Protein AF-A0A838CVE1-F1 (afdb_monomer)

Solvent-accessible surface area (backbone atoms only — not comparable to full-atom values): 3275 Å² total; per-residue (Å²): 114,70,66,60,54,51,52,53,49,50,53,50,15,52,51,33,26,52,51,11,60,76,68,71,35,63,68,41,26,51,52,9,51,51,47,46,51,52,51,48,64,75,41,38,74,59,51,50,48,52,49,51,52,53,51,52,60,64,73,75,110

Structure (mmCIF, N/CA/C/O backbone):
data_AF-A0A838CVE1-F1
#
_entry.id   AF-A0A838CVE1-F1
#
loop_
_atom_site.group_PDB
_atom_site.id
_atom_site.type_symbol
_atom_site.label_atom_id
_atom_site.label_alt_id
_atom_site.label_comp_id
_atom_site.label_asym_id
_atom_site.label_entity_id
_atom_site.label_seq_id
_atom_site.pdbx_PDB_ins_code
_atom_site.Cartn_x
_atom_site.Cartn_y
_atom_site.Cartn_z
_atom_site.occupancy
_atom_site.B_iso_or_equiv
_atom_site.auth_seq_id
_atom_site.auth_comp_id
_atom_site.auth_asym_id
_atom_site.auth_atom_id
_atom_site.pdbx_PDB_model_num
ATOM 1 N N . MET A 1 1 ? 14.355 10.876 -10.279 1.00 60.19 1 MET A N 1
ATOM 2 C CA . MET A 1 1 ? 13.147 11.593 -9.794 1.00 60.19 1 MET A CA 1
ATOM 3 C C . MET A 1 1 ? 11.952 10.673 -9.537 1.00 60.19 1 MET A C 1
ATOM 5 O O . MET A 1 1 ? 11.417 10.747 -8.442 1.00 60.19 1 MET A O 1
ATOM 9 N N . LYS A 1 2 ? 11.562 9.775 -10.461 1.00 67.19 2 LYS A N 1
ATOM 10 C CA . LYS A 1 2 ? 10.425 8.842 -10.259 1.00 67.19 2 LYS A CA 1
ATOM 11 C C . LYS A 1 2 ? 10.548 7.951 -9.007 1.00 67.19 2 LYS A C 1
ATOM 13 O O . LYS A 1 2 ? 9.598 7.849 -8.244 1.00 67.19 2 LYS A O 1
ATOM 18 N N . LEU A 1 3 ? 11.741 7.405 -8.747 1.00 72.12 3 LEU A N 1
ATOM 19 C CA . LEU A 1 3 ? 12.000 6.518 -7.602 1.00 72.12 3 LEU A CA 1
ATOM 20 C C . LEU A 1 3 ? 11.755 7.188 -6.235 1.00 72.12 3 LEU A C 1
ATOM 22 O O . LEU A 1 3 ? 11.198 6.582 -5.329 1.00 72.12 3 LEU A O 1
ATOM 26 N N . ILE A 1 4 ? 12.136 8.464 -6.100 1.00 78.62 4 ILE A N 1
ATOM 27 C CA . ILE A 1 4 ? 11.957 9.242 -4.862 1.00 78.62 4 ILE A CA 1
ATOM 28 C C . ILE A 1 4 ? 10.466 9.477 -4.591 1.00 78.62 4 ILE A C 1
ATOM 30 O O . ILE A 1 4 ? 10.016 9.339 -3.457 1.00 78.62 4 ILE A O 1
ATOM 34 N N . PHE A 1 5 ? 9.687 9.778 -5.634 1.00 79.06 5 PHE A N 1
ATOM 35 C CA . PHE A 1 5 ? 8.235 9.946 -5.529 1.00 79.06 5 PHE A CA 1
ATOM 36 C C . PHE A 1 5 ? 7.521 8.645 -5.132 1.00 79.06 5 PHE A C 1
ATOM 38 O O . PHE A 1 5 ? 6.612 8.671 -4.301 1.00 79.06 5 PHE A O 1
ATOM 45 N N . LEU A 1 6 ? 7.956 7.507 -5.682 1.00 77.81 6 LEU A N 1
ATOM 46 C CA . LEU A 1 6 ? 7.446 6.183 -5.313 1.00 77.81 6 LEU A CA 1
ATOM 47 C C . LEU A 1 6 ? 7.747 5.838 -3.855 1.00 77.81 6 LEU A C 1
ATOM 49 O O . LEU A 1 6 ? 6.837 5.458 -3.123 1.00 77.81 6 LEU A O 1
ATOM 53 N N . LEU A 1 7 ? 8.990 6.043 -3.409 1.00 81.62 7 LEU A N 1
ATOM 54 C CA . LEU A 1 7 ? 9.395 5.823 -2.017 1.00 81.62 7 LEU A CA 1
ATOM 55 C C . LEU A 1 7 ? 8.595 6.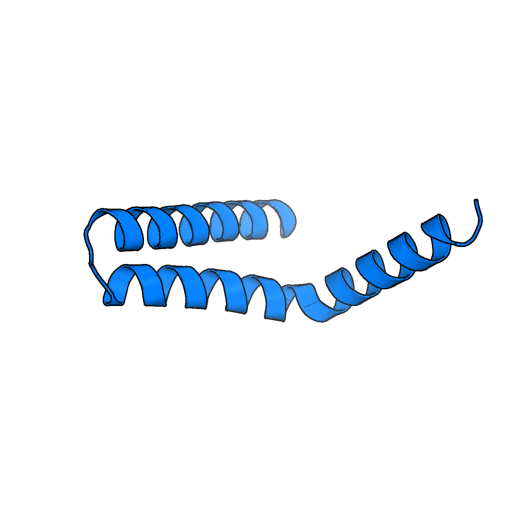693 -1.041 1.00 81.62 7 LEU A C 1
ATOM 57 O O . LEU A 1 7 ? 8.096 6.187 -0.037 1.00 81.62 7 LEU A O 1
ATOM 61 N N . LEU A 1 8 ? 8.409 7.978 -1.352 1.00 84.69 8 LEU A N 1
ATOM 62 C CA . LEU A 1 8 ? 7.587 8.876 -0.536 1.00 84.69 8 LEU A CA 1
ATOM 63 C C . LEU A 1 8 ? 6.129 8.404 -0.466 1.00 84.69 8 LEU A C 1
ATOM 65 O O . LEU A 1 8 ? 5.551 8.357 0.620 1.00 84.69 8 LEU A O 1
ATOM 69 N N . SER A 1 9 ? 5.552 7.998 -1.597 1.00 83.56 9 SER A N 1
ATOM 70 C CA . SER A 1 9 ? 4.174 7.494 -1.657 1.00 83.56 9 SER A CA 1
ATOM 71 C C . SER A 1 9 ? 4.012 6.192 -0.865 1.00 83.56 9 SER A C 1
ATOM 73 O O . SER A 1 9 ? 3.023 6.021 -0.150 1.00 83.56 9 SER A O 1
ATOM 75 N N . LEU A 1 10 ? 5.009 5.303 -0.928 1.00 85.50 10 LEU A N 1
ATOM 76 C CA . LEU A 1 10 ? 5.043 4.045 -0.183 1.00 85.50 10 LEU A CA 1
ATOM 77 C C . LEU A 1 10 ? 5.072 4.305 1.327 1.00 85.50 10 LEU A C 1
ATOM 79 O O . LEU A 1 10 ? 4.263 3.747 2.069 1.00 85.50 10 LEU A O 1
ATOM 83 N N . ILE A 1 11 ? 5.951 5.205 1.779 1.00 88.75 11 ILE A N 1
ATOM 84 C CA . ILE A 1 11 ? 6.057 5.600 3.190 1.00 88.75 11 ILE A CA 1
ATOM 85 C C . ILE A 1 11 ? 4.718 6.165 3.683 1.00 88.75 11 ILE A C 1
ATOM 87 O O . ILE A 1 11 ? 4.238 5.772 4.749 1.00 88.75 11 ILE A O 1
ATOM 91 N N . VAL A 1 12 ? 4.073 7.035 2.901 1.00 88.94 12 VAL A N 1
ATOM 92 C CA . VAL A 1 12 ? 2.763 7.607 3.252 1.00 88.94 12 VAL A CA 1
ATOM 93 C C . VAL A 1 12 ? 1.685 6.522 3.342 1.00 88.94 12 VAL A C 1
ATOM 95 O O . VAL A 1 12 ? 0.947 6.485 4.330 1.00 88.94 12 VAL A O 1
ATOM 98 N N . GLY A 1 13 ? 1.618 5.607 2.371 1.00 87.00 13 GLY A N 1
ATOM 99 C CA . GLY A 1 13 ? 0.666 4.491 2.370 1.00 87.00 13 GLY A CA 1
ATOM 100 C C . GLY A 1 13 ? 0.811 3.586 3.598 1.00 87.00 13 GLY A C 1
ATOM 101 O O . GLY A 1 13 ? -0.180 3.296 4.276 1.00 87.00 13 GLY A O 1
ATOM 102 N N . VAL A 1 14 ? 2.048 3.220 3.953 1.00 89.31 14 VAL A N 1
ATOM 103 C CA . VAL A 1 14 ? 2.352 2.403 5.142 1.00 89.31 14 VAL A CA 1
ATOM 104 C C . VAL A 1 14 ? 1.990 3.139 6.434 1.00 89.31 14 VAL A C 1
ATOM 106 O O . VAL A 1 14 ? 1.366 2.553 7.323 1.00 89.31 14 VAL A O 1
ATOM 109 N N . VAL A 1 15 ? 2.318 4.430 6.551 1.00 91.12 15 VAL A N 1
ATOM 110 C CA . VAL A 1 15 ? 1.986 5.232 7.741 1.00 91.12 15 VAL A CA 1
ATOM 111 C C . VAL A 1 15 ? 0.473 5.364 7.915 1.00 91.12 15 VAL A C 1
ATOM 113 O O . VAL A 1 15 ? -0.022 5.230 9.039 1.00 91.12 15 VAL A O 1
ATOM 116 N N . LEU A 1 16 ? -0.274 5.597 6.833 1.00 88.12 16 LEU A N 1
ATOM 117 C CA . LEU A 1 16 ? -1.737 5.676 6.864 1.00 88.12 16 LEU A CA 1
ATOM 118 C C . LEU A 1 16 ? -2.365 4.336 7.248 1.00 88.12 16 LEU A C 1
ATOM 120 O O . LEU A 1 16 ? -3.226 4.306 8.130 1.00 88.12 16 LEU A O 1
ATOM 124 N N . TYR A 1 17 ? -1.885 3.234 6.667 1.00 86.94 17 TYR A N 1
ATOM 125 C CA . TYR A 1 17 ? -2.335 1.890 7.021 1.00 86.94 17 TYR A CA 1
ATOM 126 C C . TYR A 1 17 ? -2.080 1.588 8.500 1.00 86.94 17 TYR A C 1
ATOM 128 O O . TYR A 1 17 ? -2.991 1.182 9.225 1.00 86.94 17 TYR A O 1
ATOM 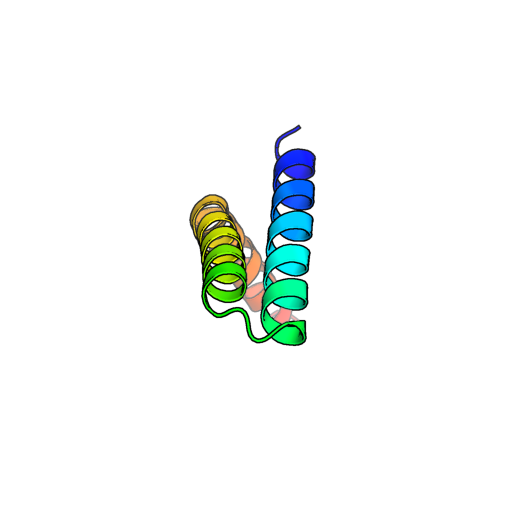136 N N . TRP A 1 18 ? -0.864 1.853 8.982 1.00 89.88 18 TRP A N 1
ATOM 137 C CA . TRP A 1 18 ? -0.480 1.546 10.355 1.00 89.88 18 TRP A CA 1
ATOM 138 C C . TRP A 1 18 ? -1.218 2.418 11.374 1.00 89.88 18 TRP A C 1
ATOM 140 O O . TRP A 1 18 ? -1.720 1.909 12.381 1.00 89.88 18 TRP A O 1
ATOM 150 N N . ARG A 1 19 ? -1.357 3.723 11.100 1.00 88.69 19 ARG A N 1
ATOM 151 C CA . ARG A 1 19 ? -2.155 4.639 11.932 1.00 88.69 19 ARG A CA 1
ATOM 152 C C . ARG A 1 19 ? -3.638 4.282 11.909 1.00 88.69 19 ARG A C 1
ATOM 154 O O . ARG A 1 19 ? -4.279 4.342 12.959 1.00 88.69 19 ARG A O 1
ATOM 161 N N . GLY A 1 20 ? -4.175 3.904 10.750 1.00 86.50 20 GLY A N 1
ATOM 162 C CA . GLY A 1 20 ? -5.552 3.436 10.602 1.00 86.50 20 GLY A CA 1
ATOM 163 C C . GLY A 1 20 ? -5.814 2.171 11.412 1.00 86.50 20 GLY A C 1
ATOM 164 O O . GLY A 1 20 ? -6.799 2.116 12.147 1.00 86.50 20 GLY A O 1
ATOM 165 N N . ASN A 1 21 ? -4.883 1.213 11.362 1.00 87.12 21 ASN A N 1
ATOM 166 C CA . ASN A 1 21 ? -4.959 -0.032 12.121 1.00 87.12 21 ASN A CA 1
ATOM 167 C C . ASN A 1 21 ? -4.879 0.209 13.638 1.00 87.12 21 ASN A C 1
ATOM 169 O O . ASN A 1 21 ? -5.718 -0.288 14.380 1.00 87.12 21 ASN A O 1
ATOM 173 N N . ARG A 1 22 ? -3.932 1.039 14.105 1.00 87.44 22 ARG A N 1
ATOM 174 C CA . ARG A 1 22 ? -3.779 1.347 15.542 1.00 87.44 22 ARG A CA 1
ATOM 175 C C . ARG A 1 22 ? -4.966 2.101 16.141 1.00 87.44 22 ARG A C 1
ATOM 177 O O . ARG A 1 22 ? -5.249 1.929 17.318 1.00 87.44 22 ARG A O 1
ATOM 184 N N . LYS A 1 23 ? -5.636 2.961 15.368 1.00 82.75 23 LYS A N 1
ATOM 185 C CA . LYS A 1 23 ? -6.764 3.775 15.859 1.00 82.75 23 LYS A CA 1
ATOM 186 C C . LYS A 1 23 ? -8.140 3.147 15.601 1.00 82.75 23 LYS A C 1
ATOM 188 O O . LYS A 1 23 ? -9.138 3.813 15.855 1.00 82.75 23 LYS A O 1
ATOM 193 N N . GLY A 1 24 ? -8.207 1.934 15.039 1.00 85.94 24 GLY A N 1
ATOM 194 C CA . GLY A 1 24 ? -9.472 1.296 14.646 1.00 85.94 24 GLY A CA 1
ATOM 195 C C . GLY A 1 24 ? -10.253 2.073 13.575 1.00 85.94 24 GLY A C 1
ATOM 196 O O . GLY A 1 24 ? -11.445 1.853 13.381 1.00 85.94 24 GLY A O 1
ATOM 197 N N . LYS A 1 25 ? -9.603 3.012 12.874 1.00 82.81 25 LYS A N 1
ATOM 198 C CA . LYS A 1 25 ? -10.253 3.875 11.884 1.00 82.81 25 LYS A CA 1
ATOM 199 C C . LYS A 1 25 ? -10.212 3.195 10.523 1.00 82.81 25 LYS A C 1
ATOM 201 O O . LYS A 1 25 ? -9.241 3.346 9.778 1.00 82.81 25 LYS A O 1
ATOM 206 N N . VAL A 1 26 ? -11.291 2.482 10.199 1.00 85.31 26 VAL A N 1
ATOM 207 C CA . VAL A 1 26 ? -11.463 1.739 8.936 1.00 85.31 26 VAL A CA 1
ATOM 208 C C . VAL 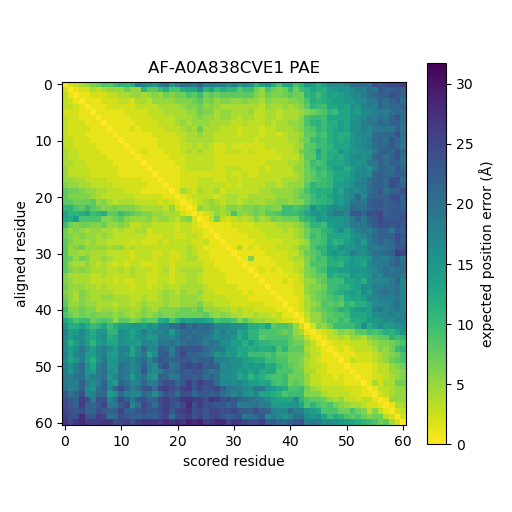A 1 26 ? -11.185 2.621 7.715 1.00 85.31 26 VAL A C 1
ATOM 210 O O . VAL A 1 26 ? -10.489 2.191 6.802 1.00 85.31 26 VAL A O 1
ATOM 213 N N . PHE A 1 27 ? -11.616 3.885 7.745 1.00 82.56 27 PHE A N 1
ATOM 214 C CA . PHE A 1 27 ? -11.365 4.860 6.678 1.00 82.56 27 PHE A CA 1
ATOM 215 C C . PHE A 1 27 ? -9.867 5.088 6.396 1.00 82.56 27 PHE A C 1
ATOM 217 O O . PHE A 1 27 ? -9.420 4.980 5.259 1.00 82.56 27 PHE A O 1
ATOM 224 N N . LEU A 1 28 ? -9.062 5.329 7.438 1.00 77.75 28 LEU A N 1
ATOM 225 C CA . LEU A 1 28 ? -7.611 5.544 7.312 1.00 77.75 28 LEU A CA 1
ATOM 226 C C . LEU A 1 28 ? -6.881 4.281 6.849 1.00 77.75 28 LEU A C 1
ATOM 228 O O . LEU A 1 28 ? -5.939 4.361 6.062 1.00 77.75 28 LEU A O 1
ATOM 232 N N . ARG A 1 29 ? -7.340 3.113 7.311 1.00 82.00 29 ARG A N 1
ATOM 233 C CA . ARG A 1 29 ? -6.823 1.821 6.856 1.00 82.00 29 ARG A CA 1
ATOM 234 C C . ARG A 1 29 ? -7.129 1.610 5.369 1.00 82.00 29 ARG A C 1
ATOM 236 O O . ARG A 1 29 ? -6.224 1.236 4.631 1.00 82.00 29 ARG A O 1
ATOM 243 N N . GLY A 1 30 ? -8.354 1.908 4.934 1.00 79.25 30 GLY A N 1
ATOM 244 C CA . GLY A 1 30 ? -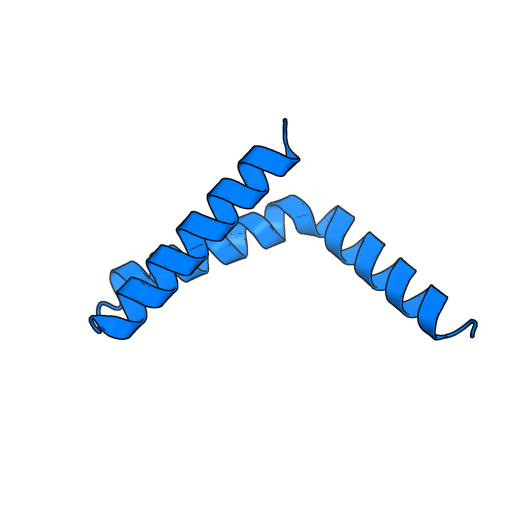8.777 1.834 3.534 1.00 79.25 30 GLY A CA 1
ATOM 245 C C . GLY A 1 30 ? -7.980 2.769 2.624 1.00 79.25 30 GLY A C 1
ATOM 246 O O . GLY A 1 30 ? -7.505 2.336 1.580 1.00 79.25 30 GLY A O 1
ATOM 247 N N . MET A 1 31 ? -7.735 4.010 3.056 1.00 84.81 31 MET A N 1
ATOM 248 C CA . MET A 1 31 ? -6.864 4.941 2.327 1.00 84.81 31 MET A CA 1
ATOM 249 C C . MET A 1 31 ? -5.431 4.415 2.195 1.00 84.81 31 MET A C 1
ATOM 251 O O . MET A 1 31 ? -4.860 4.478 1.111 1.00 84.81 31 MET A O 1
ATOM 255 N N . GLY A 1 32 ? -4.856 3.869 3.272 1.00 82.00 32 GLY A N 1
ATOM 256 C CA . GLY A 1 32 ? -3.521 3.267 3.231 1.00 82.00 32 GLY A CA 1
ATOM 257 C C . GLY A 1 32 ? -3.435 2.102 2.243 1.00 82.00 32 GLY A C 1
ATOM 258 O O . GLY A 1 32 ? -2.522 2.064 1.425 1.00 82.00 32 GLY A O 1
ATOM 259 N N . VAL A 1 33 ? -4.421 1.198 2.255 1.00 86.94 33 VAL A N 1
ATOM 260 C CA . VAL A 1 33 ? -4.503 0.087 1.288 1.00 86.94 33 VAL A CA 1
ATOM 261 C C . VAL A 1 33 ? -4.665 0.605 -0.144 1.00 86.94 33 VAL A C 1
ATOM 263 O O . VAL A 1 33 ? -3.975 0.123 -1.036 1.00 86.94 33 VAL A O 1
ATOM 266 N N . GLY A 1 34 ? -5.519 1.607 -0.371 1.00 85.44 34 GLY A N 1
ATOM 267 C CA . GLY A 1 34 ? -5.730 2.194 -1.697 1.00 85.44 34 GLY A CA 1
ATOM 268 C C . GLY A 1 34 ? -4.464 2.829 -2.279 1.00 85.44 34 GLY A C 1
ATOM 269 O O . GLY A 1 34 ? -4.145 2.597 -3.441 1.00 85.44 34 GLY A O 1
ATOM 270 N N . VAL A 1 35 ? -3.702 3.562 -1.461 1.00 84.62 35 VAL A N 1
ATOM 271 C CA . VAL A 1 35 ? -2.407 4.138 -1.865 1.00 84.62 35 VAL A CA 1
ATOM 272 C C . VAL A 1 35 ? -1.392 3.040 -2.190 1.00 84.62 35 VAL A C 1
ATOM 274 O O . VAL A 1 35 ? -0.710 3.123 -3.208 1.00 84.62 35 VAL A O 1
ATOM 277 N N . LEU A 1 36 ? -1.314 1.990 -1.367 1.00 85.19 36 LEU A N 1
ATOM 278 C CA . LEU A 1 36 ? -0.407 0.865 -1.611 1.00 85.19 36 LEU A CA 1
ATOM 279 C C . LEU A 1 36 ? -0.759 0.116 -2.903 1.00 85.19 36 LEU A C 1
ATOM 281 O O . LEU A 1 36 ? 0.130 -0.166 -3.701 1.00 85.19 36 LEU A O 1
ATOM 285 N N . LEU A 1 37 ? -2.044 -0.147 -3.150 1.00 82.75 37 LEU A N 1
ATOM 286 C CA . LEU A 1 37 ? -2.500 -0.778 -4.388 1.00 82.75 37 LEU A CA 1
ATOM 287 C C . LEU A 1 37 ? -2.225 0.101 -5.611 1.00 82.75 37 LEU A C 1
ATOM 289 O O . LEU A 1 37 ? -1.744 -0.409 -6.615 1.00 82.75 37 LEU A O 1
ATOM 293 N N . ALA A 1 38 ? -2.467 1.412 -5.531 1.00 80.69 38 ALA A N 1
ATOM 294 C CA . ALA A 1 38 ? -2.187 2.337 -6.629 1.00 80.69 38 ALA A CA 1
ATOM 295 C C . ALA A 1 38 ? -0.699 2.342 -7.020 1.00 80.69 38 ALA A C 1
ATOM 297 O O . ALA A 1 38 ? -0.380 2.342 -8.207 1.00 80.69 38 ALA A O 1
ATOM 298 N N . ILE A 1 39 ? 0.205 2.278 -6.038 1.00 80.44 39 ILE A N 1
ATOM 299 C CA .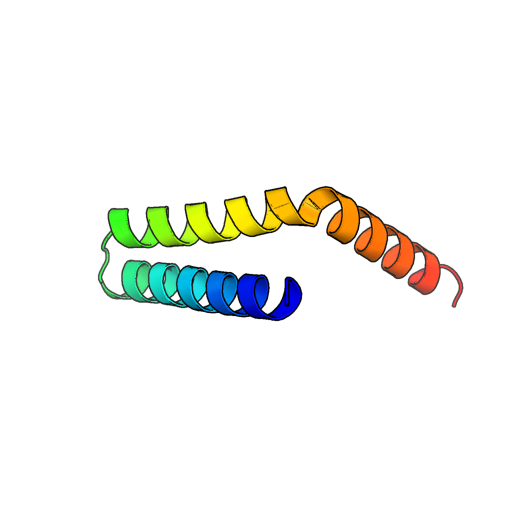 ILE A 1 39 ? 1.650 2.159 -6.284 1.00 80.44 39 ILE A CA 1
ATOM 300 C C . ILE A 1 39 ? 1.969 0.843 -6.995 1.00 80.44 39 ILE A C 1
ATOM 302 O O . ILE A 1 39 ? 2.688 0.854 -7.992 1.00 80.44 39 ILE A O 1
ATOM 306 N N . VAL A 1 40 ? 1.399 -0.273 -6.528 1.00 77.56 40 VAL A N 1
ATOM 307 C CA . VAL A 1 40 ? 1.586 -1.580 -7.173 1.00 77.56 40 VAL A CA 1
ATOM 308 C C . VAL A 1 40 ? 1.061 -1.558 -8.606 1.00 77.56 40 VAL A C 1
ATOM 310 O O . VAL A 1 40 ? 1.757 -2.034 -9.489 1.00 77.56 40 VAL A O 1
ATOM 313 N N . PHE A 1 41 ? -0.104 -0.967 -8.879 1.00 78.50 41 PHE A N 1
ATOM 314 C CA . PHE A 1 41 ? -0.638 -0.864 -10.243 1.00 78.50 41 PHE A CA 1
ATOM 315 C C . PHE A 1 41 ? 0.198 0.040 -11.155 1.00 78.50 41 PHE A C 1
ATOM 317 O O . PHE A 1 41 ? 0.339 -0.259 -12.338 1.00 78.50 41 PHE A O 1
ATOM 324 N N . MET A 1 42 ? 0.775 1.120 -10.624 1.00 72.19 42 MET A N 1
ATOM 325 C CA . MET A 1 42 ? 1.668 1.993 -11.391 1.00 72.19 42 MET A CA 1
ATOM 326 C C . MET A 1 42 ? 3.004 1.325 -11.737 1.00 72.19 42 MET A C 1
ATOM 328 O O . MET A 1 42 ? 3.563 1.595 -12.798 1.00 72.19 42 MET A O 1
ATOM 332 N N . GLU A 1 43 ? 3.513 0.461 -10.859 1.00 65.88 43 GLU A N 1
ATOM 333 C CA . GLU A 1 43 ? 4.772 -0.272 -11.044 1.00 65.88 43 GLU A CA 1
ATOM 334 C C . GLU A 1 43 ? 4.575 -1.679 -11.629 1.00 65.88 43 GLU A C 1
ATOM 336 O O . GLU A 1 43 ? 5.554 -2.302 -12.028 1.00 65.88 43 GLU A O 1
ATOM 341 N N . ALA A 1 44 ? 3.338 -2.180 -11.728 1.00 63.38 44 ALA A N 1
ATOM 342 C CA . ALA A 1 44 ? 3.007 -3.560 -12.097 1.00 63.38 44 ALA 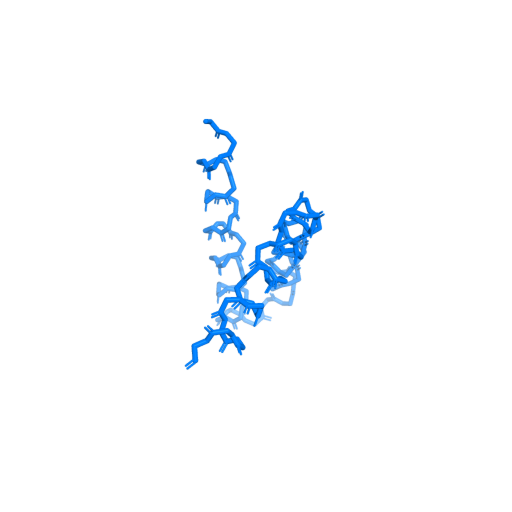A CA 1
ATOM 343 C C . ALA A 1 44 ? 3.745 -4.098 -13.338 1.00 63.38 44 ALA A C 1
ATOM 345 O O . ALA A 1 44 ? 4.190 -5.244 -13.278 1.00 63.38 44 ALA A O 1
ATOM 346 N N . PRO A 1 45 ? 3.960 -3.330 -14.427 1.00 60.88 45 PRO A N 1
ATOM 347 C CA . PRO A 1 45 ? 4.731 -3.828 -15.566 1.00 60.88 45 PRO A CA 1
ATOM 348 C C . PRO A 1 45 ? 6.188 -4.148 -15.198 1.00 60.88 45 PRO A C 1
ATOM 350 O O . PRO A 1 45 ? 6.714 -5.183 -15.593 1.00 60.88 45 PRO A O 1
ATOM 353 N N . ASN A 1 46 ? 6.824 -3.286 -14.400 1.00 63.28 46 ASN A N 1
ATOM 354 C CA . ASN A 1 46 ? 8.220 -3.431 -13.984 1.00 63.28 46 ASN A CA 1
ATOM 355 C C . ASN A 1 46 ? 8.367 -4.402 -12.808 1.00 63.28 46 ASN A C 1
ATOM 357 O O . ASN A 1 46 ? 9.348 -5.135 -12.742 1.00 63.28 46 ASN A O 1
ATOM 361 N N . PHE A 1 47 ? 7.385 -4.443 -11.902 1.00 64.56 47 PHE A N 1
ATOM 362 C CA . PHE A 1 47 ? 7.343 -5.389 -10.790 1.00 64.56 47 PHE A CA 1
ATOM 363 C C . PHE A 1 47 ? 7.184 -6.827 -11.285 1.00 64.56 47 PHE A C 1
ATOM 365 O O . PHE A 1 47 ? 7.905 -7.704 -10.822 1.00 64.56 47 PHE A O 1
ATOM 372 N N . ILE A 1 48 ? 6.287 -7.076 -12.248 1.00 62.50 48 ILE A N 1
ATOM 373 C CA . ILE A 1 48 ? 6.139 -8.406 -12.857 1.00 62.50 48 ILE A CA 1
ATOM 374 C C . ILE A 1 48 ? 7.423 -8.785 -13.598 1.00 62.50 48 ILE A C 1
ATOM 376 O O . ILE A 1 48 ? 7.882 -9.912 -13.440 1.00 62.50 48 ILE A O 1
ATOM 380 N N . HIS A 1 49 ? 8.047 -7.857 -14.333 1.00 62.34 49 HIS A N 1
ATOM 381 C CA . HIS A 1 49 ? 9.331 -8.130 -14.987 1.00 62.34 49 HIS A CA 1
ATOM 382 C C . HIS A 1 49 ? 10.433 -8.480 -13.982 1.00 62.34 49 HIS A C 1
ATOM 384 O O . HIS A 1 49 ? 11.050 -9.530 -14.113 1.00 62.34 49 HIS A O 1
ATOM 390 N N . GLY A 1 50 ? 10.630 -7.664 -12.943 1.00 66.88 50 GLY A N 1
ATOM 391 C CA . GLY A 1 50 ? 11.643 -7.916 -11.915 1.00 66.88 50 GLY A CA 1
ATOM 392 C C . GLY A 1 50 ? 11.361 -9.174 -11.087 1.00 66.88 50 GLY A C 1
ATOM 393 O O . GLY A 1 50 ? 12.290 -9.869 -10.681 1.00 66.88 50 GLY A O 1
ATOM 394 N N . PHE A 1 51 ? 10.086 -9.513 -10.875 1.00 69.12 51 PHE A N 1
ATOM 395 C CA . PHE A 1 51 ? 9.686 -10.777 -1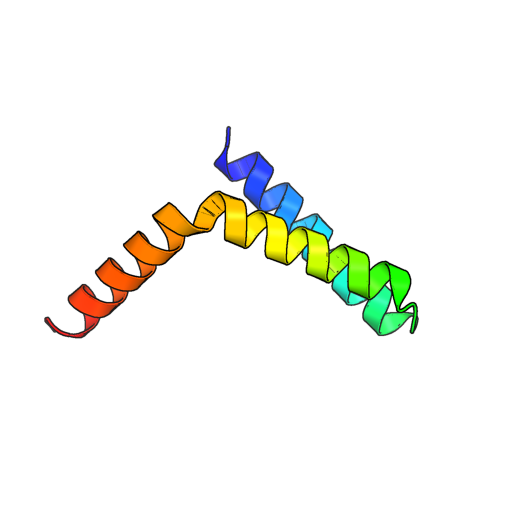0.260 1.00 69.12 51 PHE A CA 1
ATOM 396 C C . PHE A 1 51 ? 10.028 -11.970 -11.160 1.00 69.12 51 PHE A C 1
ATOM 398 O O . PHE A 1 51 ? 10.605 -12.939 -10.677 1.00 69.12 51 PHE A O 1
ATOM 405 N N . VAL A 1 52 ? 9.722 -11.902 -12.459 1.00 66.94 52 VAL A N 1
ATOM 406 C CA . VAL A 1 52 ? 10.030 -12.967 -13.429 1.00 66.94 52 VAL A CA 1
ATOM 407 C C . VAL A 1 52 ? 11.540 -13.138 -13.605 1.00 66.94 52 VAL A C 1
ATOM 409 O O . VAL A 1 52 ? 12.015 -14.271 -13.585 1.00 66.94 52 VAL A O 1
ATOM 412 N N . GLU A 1 53 ? 12.302 -12.048 -13.705 1.00 69.06 53 GLU A N 1
ATOM 413 C CA . GLU A 1 53 ? 13.769 -12.084 -13.776 1.00 69.06 53 GLU A CA 1
ATOM 414 C C . GLU A 1 53 ? 14.385 -12.672 -12.500 1.00 69.06 53 GLU A C 1
ATOM 416 O O . GLU A 1 53 ? 15.248 -13.547 -12.576 1.00 69.06 53 GLU A O 1
ATOM 421 N N . GLY A 1 54 ? 13.906 -12.258 -11.322 1.00 69.12 54 GLY A N 1
ATOM 422 C CA . GLY A 1 54 ? 14.343 -12.827 -10.046 1.00 69.12 54 GLY A CA 1
ATOM 423 C C . GLY A 1 54 ? 13.997 -14.313 -9.907 1.00 69.12 54 GLY A C 1
ATOM 424 O O . GLY A 1 54 ? 14.798 -15.090 -9.389 1.00 69.12 54 GLY A O 1
ATOM 425 N N . PHE A 1 55 ? 12.835 -14.730 -10.414 1.00 66.94 55 PHE A N 1
ATOM 426 C CA . PHE A 1 55 ? 12.400 -16.126 -10.399 1.00 66.94 55 PHE A CA 1
ATOM 427 C C . PHE A 1 55 ? 13.216 -16.995 -11.368 1.00 66.94 55 PHE A C 1
ATOM 429 O O . PHE A 1 55 ? 13.634 -18.091 -11.004 1.00 66.94 55 PHE A O 1
ATOM 436 N N . GLN A 1 56 ? 13.512 -16.501 -12.575 1.00 60.62 56 GLN A N 1
ATOM 437 C CA . GLN A 1 56 ? 14.384 -17.191 -13.533 1.00 60.62 56 GLN A CA 1
ATOM 438 C C . GLN A 1 56 ? 15.834 -17.275 -13.040 1.00 60.62 56 GLN A C 1
ATOM 440 O O . GLN A 1 56 ? 16.455 -18.331 -13.149 1.00 60.62 56 GLN A O 1
ATOM 445 N N . GLY A 1 57 ? 16.364 -16.203 -12.442 1.00 65.56 57 GLY A N 1
ATOM 446 C CA . GLY A 1 57 ? 17.708 -16.193 -11.858 1.00 65.56 57 GLY A CA 1
ATOM 447 C C . GLY A 1 57 ? 17.863 -17.129 -10.653 1.00 65.56 57 GLY A C 1
ATOM 448 O O . GLY A 1 57 ? 18.950 -17.656 -10.427 1.00 65.56 57 GLY A O 1
ATOM 449 N N . GLY A 1 58 ? 16.778 -17.378 -9.912 1.00 62.94 58 GLY A N 1
ATOM 450 C CA . GLY A 1 58 ? 16.737 -18.359 -8.824 1.00 62.94 58 GLY A CA 1
ATOM 451 C C . GLY A 1 58 ? 16.620 -19.819 -9.278 1.00 62.94 58 GLY A C 1
ATOM 452 O O . GLY A 1 58 ? 16.992 -20.702 -8.519 1.00 62.94 58 GLY A O 1
ATOM 453 N N . PHE A 1 59 ? 16.125 -20.084 -10.493 1.00 54.97 59 PHE A N 1
ATOM 454 C CA . PHE A 1 59 ? 16.056 -21.434 -11.080 1.00 54.97 59 PHE A CA 1
ATOM 455 C C . PHE A 1 59 ? 17.330 -21.836 -11.841 1.00 54.97 59 PHE A C 1
ATOM 457 O O . PHE A 1 59 ? 17.504 -23.010 -12.156 1.00 54.97 59 PHE A O 1
ATOM 464 N N . ASN A 1 60 ? 18.190 -20.866 -12.171 1.00 52.09 60 ASN A N 1
ATOM 465 C CA . ASN A 1 60 ? 19.424 -21.064 -12.937 1.00 52.09 60 ASN A CA 1
ATOM 466 C C . ASN A 1 60 ? 20.700 -21.067 -12.061 1.00 52.09 60 ASN A C 1
ATOM 468 O O . ASN A 1 60 ? 21.798 -20.868 -12.579 1.00 52.09 60 ASN A O 1
ATOM 472 N N . ASN A 1 61 ? 20.544 -21.271 -10.748 1.00 47.47 61 ASN A N 1
ATOM 473 C CA . ASN A 1 61 ? 21.588 -21.607 -9.768 1.00 47.47 61 ASN A CA 1
ATOM 474 C C . ASN A 1 61 ? 21.159 -22.863 -9.001 1.00 47.47 61 ASN A C 1
ATOM 476 O O . ASN A 1 61 ? 22.058 -23.563 -8.489 1.00 47.47 61 ASN A O 1
#

Foldseek 3Di:
DVVVVLVVLLVCLVVQLVVCVVVVPVVSNVSSVVSVVVSCVVCVVVVVVVVVVVVVVVVVD

Mean predicted aligned error: 9.29 Å

pLDDT: mean 76.46, std 10.93, range [47.47, 91.12]

Organism: NCBI:txid220753

Sequence (61 aa):
MKLIFLLLSLIVGVVLYWRGNRKGKVFLRGMGVGVLLAIVFMEAPNFIHGFVEGFQGGFNN

Seconda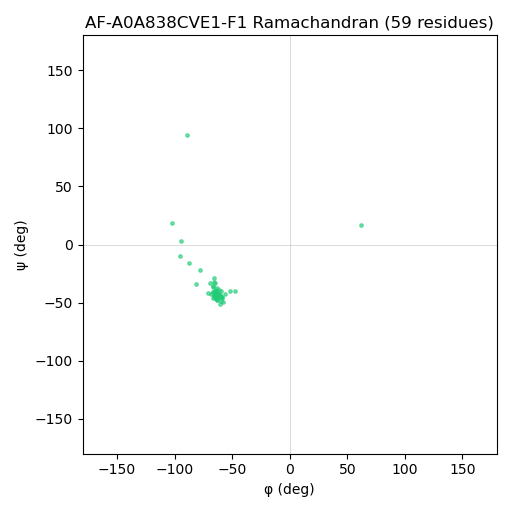ry structure (DSSP, 8-state):
-HHHHHHHHHHHHHHHHHHHHHTT-HHHHHHHHHHHHHHHHHHHHHHHHHHHHHHHHHH-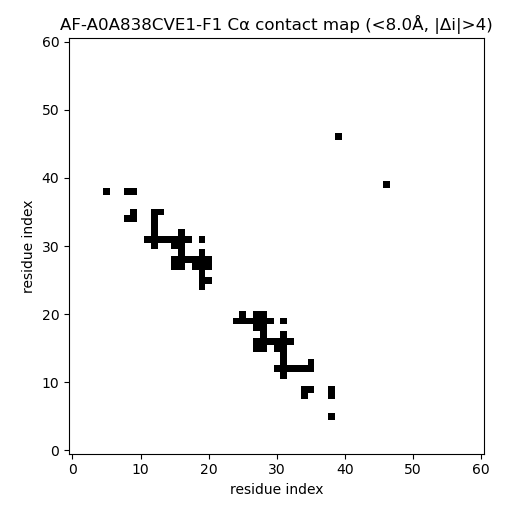-

Nearest PDB structures (foldseek):
  6cnn-assembly1_A  TM=6.226E-01  e=4.222E+00  Homo sapiens

Radius of gyration: 14.95 Å; Cα contacts (8 Å, |Δi|>4): 41; chains: 1; bounding box: 33×33×31 Å